Protein AF-A0A5P8WHZ5-F1 (afdb_monomer_lite)

Secondary structure (DSSP, 8-state):
-B-SSEEEEEEEGGGHHHHHHHHHHHHHH-TTSEEEEEEESTTHHHHHHHHHHHHHHHTPEEEEPPP------

Radius of gyration: 13.04 Å; chains: 1; bounding box: 26×33×33 Å

Structure (mmCIF, N/CA/C/O backbone):
data_AF-A0A5P8WHZ5-F1
#
_entry.id   AF-A0A5P8WHZ5-F1
#
loop_
_atom_site.group_PDB
_atom_site.id
_atom_site.type_symbol
_atom_site.label_atom_id
_atom_site.label_alt_id
_atom_site.label_comp_id
_atom_site.label_asym_id
_atom_site.label_entity_id
_atom_site.label_seq_id
_atom_site.pdbx_PDB_ins_code
_atom_site.Cartn_x
_atom_site.Cartn_y
_atom_site.Cartn_z
_atom_site.occupancy
_atom_site.B_iso_or_equiv
_atom_site.auth_seq_id
_atom_site.auth_comp_id
_atom_site.auth_asym_id
_atom_site.auth_atom_id
_atom_site.pdbx_PDB_model_num
ATOM 1 N N . MET A 1 1 ? 5.940 2.202 9.393 1.00 88.50 1 MET A N 1
ATOM 2 C CA . MET A 1 1 ? 5.584 3.522 9.970 1.00 88.50 1 MET A CA 1
ATOM 3 C C . MET A 1 1 ? 4.166 3.470 10.517 1.00 88.50 1 MET A C 1
ATOM 5 O O . MET A 1 1 ? 3.300 2.888 9.879 1.00 88.50 1 MET A O 1
ATOM 9 N N . LEU A 1 2 ? 3.917 4.064 11.681 1.00 93.06 2 LEU A N 1
ATOM 10 C CA . LEU A 1 2 ? 2.597 4.103 12.313 1.00 93.06 2 LEU A CA 1
ATOM 11 C C . LEU A 1 2 ? 2.093 5.547 12.361 1.00 93.06 2 LEU A C 1
ATOM 13 O O . LEU A 1 2 ? 2.855 6.456 12.673 1.00 93.06 2 LEU A O 1
ATOM 17 N N . THR A 1 3 ? 0.816 5.759 12.065 1.00 94.81 3 THR A N 1
ATOM 18 C CA . THR A 1 3 ? 0.153 7.066 12.192 1.00 94.81 3 THR A CA 1
ATOM 19 C C . THR A 1 3 ? -1.146 6.921 12.984 1.00 94.81 3 THR A C 1
ATOM 21 O O . THR A 1 3 ? -1.528 5.817 13.379 1.00 94.81 3 THR A O 1
ATOM 24 N N . LYS A 1 4 ? -1.874 8.026 13.191 1.00 95.94 4 LYS A N 1
ATOM 25 C CA . LYS A 1 4 ? -3.194 7.987 13.837 1.00 95.94 4 LYS A CA 1
ATOM 26 C C . LYS A 1 4 ? -4.154 7.024 13.123 1.00 95.94 4 LYS A C 1
ATOM 28 O O . LYS A 1 4 ? -4.860 6.280 13.801 1.00 95.94 4 LYS A O 1
ATOM 33 N N . LEU A 1 5 ? -4.133 7.009 11.787 1.00 97.06 5 LEU A N 1
ATOM 34 C CA . LEU A 1 5 ? -5.119 6.314 10.946 1.00 97.06 5 LEU A CA 1
ATOM 35 C C . LEU A 1 5 ? -4.568 5.092 10.198 1.00 97.06 5 LEU A C 1
ATOM 37 O O . LEU A 1 5 ? -5.343 4.248 9.755 1.00 97.06 5 LEU A O 1
ATOM 41 N N . TYR A 1 6 ? -3.250 5.001 10.034 1.00 97.75 6 TYR A N 1
ATOM 42 C CA . TYR A 1 6 ? -2.625 4.044 9.123 1.00 97.75 6 TYR A CA 1
ATOM 43 C C . TYR A 1 6 ? -1.468 3.291 9.763 1.00 97.75 6 TYR A C 1
ATOM 45 O O . TYR A 1 6 ? -0.677 3.872 10.511 1.00 97.75 6 TYR A O 1
ATOM 53 N N . VAL A 1 7 ? -1.329 2.031 9.363 1.00 97.50 7 VAL A N 1
ATOM 54 C CA . VAL A 1 7 ? -0.096 1.253 9.477 1.00 97.50 7 VAL A CA 1
ATOM 55 C C . VAL A 1 7 ? 0.502 1.181 8.082 1.00 97.50 7 VAL A C 1
ATOM 57 O O . VAL A 1 7 ? -0.090 0.595 7.183 1.00 97.50 7 VAL A O 1
ATOM 60 N N . ILE A 1 8 ? 1.643 1.828 7.883 1.00 98.00 8 ILE A N 1
ATOM 61 C CA . ILE A 1 8 ? 2.247 2.015 6.565 1.00 98.00 8 ILE A CA 1
ATOM 62 C C . ILE A 1 8 ? 3.526 1.199 6.490 1.00 98.00 8 ILE A C 1
ATOM 64 O O . ILE A 1 8 ? 4.470 1.469 7.234 1.00 98.00 8 ILE A O 1
ATOM 68 N N . GLU A 1 9 ? 3.579 0.251 5.565 1.00 98.19 9 GLU A N 1
ATOM 69 C CA . GLU A 1 9 ? 4.790 -0.489 5.241 1.00 98.19 9 GLU A CA 1
ATOM 70 C C . GLU A 1 9 ? 5.437 0.079 3.979 1.00 98.19 9 GLU A C 1
ATOM 72 O O . GLU A 1 9 ? 4.799 0.177 2.932 1.00 98.19 9 GLU A O 1
ATOM 77 N N . VAL A 1 10 ? 6.710 0.463 4.085 1.00 97.56 10 VAL A N 1
ATOM 78 C CA . VAL A 1 10 ? 7.464 1.124 3.011 1.00 97.56 10 VAL A CA 1
ATOM 79 C C . VAL A 1 10 ? 8.491 0.144 2.448 1.00 97.56 10 VAL A C 1
ATOM 81 O O . VAL A 1 10 ? 9.328 -0.364 3.198 1.00 97.56 10 VAL A O 1
ATOM 84 N N . LYS A 1 11 ? 8.457 -0.132 1.137 1.00 97.44 11 LYS A N 1
ATOM 85 C CA . LYS A 1 11 ? 9.352 -1.105 0.481 1.00 97.44 11 LYS A CA 1
ATOM 86 C C . LYS A 1 11 ? 9.802 -0.669 -0.907 1.00 97.44 11 LYS A C 1
ATOM 88 O O . LYS A 1 11 ? 9.078 0.019 -1.615 1.00 97.44 11 LYS A O 1
ATOM 93 N N . LYS A 1 12 ? 10.967 -1.174 -1.328 1.00 96.88 12 LYS A N 1
ATOM 94 C CA . LYS A 1 12 ? 11.338 -1.175 -2.750 1.00 96.88 12 LYS A CA 1
ATOM 95 C C . LYS A 1 12 ? 10.277 -1.918 -3.569 1.00 96.88 12 LYS A C 1
ATOM 97 O O . LYS A 1 12 ? 9.759 -2.926 -3.081 1.00 96.88 12 LYS A O 1
ATOM 102 N N . ALA A 1 13 ? 10.006 -1.474 -4.796 1.00 96.69 13 ALA A N 1
ATOM 103 C CA . ALA A 1 13 ? 8.963 -2.030 -5.664 1.00 96.69 13 ALA A CA 1
ATOM 104 C C . ALA A 1 13 ? 9.028 -3.563 -5.796 1.00 96.69 13 ALA A C 1
ATOM 106 O O . ALA A 1 13 ? 8.025 -4.251 -5.615 1.00 96.69 13 ALA A O 1
ATOM 107 N N . CYS A 1 14 ? 10.228 -4.116 -5.999 1.00 96.75 14 CYS A N 1
ATOM 108 C CA . CYS A 1 14 ? 10.464 -5.559 -6.114 1.00 96.75 14 CYS A CA 1
ATOM 109 C C . CYS A 1 14 ? 10.045 -6.377 -4.875 1.00 96.75 14 CYS A C 1
ATOM 111 O O . CYS A 1 14 ? 9.754 -7.566 -4.981 1.00 96.75 14 CYS A O 1
ATOM 113 N N . ASN A 1 15 ? 9.942 -5.741 -3.706 1.00 98.12 15 ASN A N 1
ATOM 114 C CA . ASN A 1 15 ? 9.575 -6.373 -2.439 1.00 98.12 15 ASN A CA 1
ATOM 115 C C . ASN A 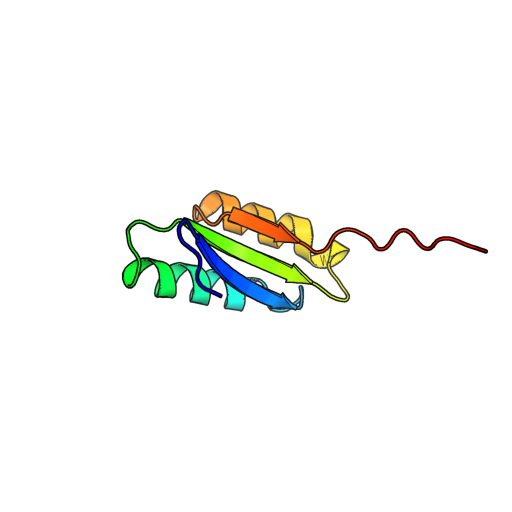1 15 ? 8.088 -6.210 -2.089 1.00 98.12 15 ASN A C 1
ATOM 117 O O . ASN A 1 15 ? 7.705 -6.389 -0.929 1.00 98.12 15 ASN A O 1
ATOM 121 N N . TRP A 1 16 ? 7.233 -5.885 -3.062 1.00 98.06 16 TRP A N 1
ATOM 122 C CA . TRP A 1 16 ? 5.814 -5.611 -2.825 1.00 98.06 16 TRP A CA 1
ATOM 123 C C . TRP A 1 16 ? 5.081 -6.744 -2.092 1.00 98.06 16 TRP A C 1
ATOM 125 O O . TRP A 1 16 ? 4.333 -6.470 -1.158 1.00 98.06 16 TRP A O 1
ATOM 135 N N . LYS A 1 17 ? 5.348 -8.016 -2.428 1.00 98.44 17 LYS A N 1
ATOM 136 C CA . LYS A 1 17 ? 4.728 -9.178 -1.756 1.00 98.44 17 LYS A CA 1
ATOM 137 C C . LYS A 1 17 ? 5.052 -9.209 -0.265 1.00 98.44 17 LYS A C 1
ATOM 139 O O . LYS A 1 17 ? 4.171 -9.415 0.565 1.00 98.44 17 LYS A O 1
ATOM 144 N N . HIS A 1 18 ? 6.321 -8.973 0.064 1.00 98.38 18 HIS A N 1
ATOM 145 C CA . HIS A 1 18 ? 6.785 -8.931 1.444 1.00 98.38 18 HIS A CA 1
ATOM 146 C C . HIS A 1 18 ? 6.155 -7.750 2.196 1.00 98.38 18 HIS A C 1
ATOM 148 O O . HIS A 1 18 ? 5.684 -7.916 3.318 1.00 98.38 18 HIS A O 1
ATOM 154 N N . GLY A 1 19 ? 6.064 -6.582 1.552 1.00 98.25 19 GLY A N 1
ATOM 155 C CA . GLY A 1 19 ? 5.405 -5.407 2.123 1.00 98.25 19 GLY A CA 1
ATOM 156 C C . GLY A 1 19 ? 3.921 -5.630 2.435 1.00 98.25 19 GLY A C 1
ATOM 157 O O . GLY A 1 19 ? 3.476 -5.271 3.522 1.00 98.25 19 GLY A O 1
ATOM 158 N N . ILE A 1 20 ? 3.166 -6.271 1.533 1.00 98.38 20 ILE A N 1
ATOM 159 C CA . ILE A 1 20 ? 1.758 -6.633 1.780 1.00 98.38 20 ILE A CA 1
ATOM 160 C C . ILE A 1 20 ? 1.647 -7.552 2.999 1.00 98.38 20 ILE A C 1
ATOM 162 O O . ILE A 1 20 ? 0.840 -7.289 3.888 1.00 98.38 20 ILE A O 1
ATOM 166 N N . GLY A 1 21 ? 2.470 -8.604 3.060 1.00 98.25 21 GLY A N 1
ATOM 167 C 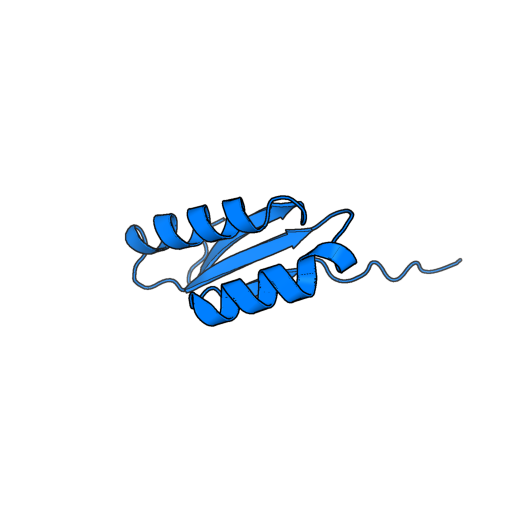CA . GLY A 1 21 ? 2.457 -9.549 4.178 1.00 98.25 21 GLY A CA 1
ATOM 168 C C . GLY A 1 21 ? 2.701 -8.859 5.520 1.00 98.25 21 GLY A C 1
ATOM 169 O O . GLY A 1 21 ? 1.953 -9.071 6.472 1.00 98.25 21 GLY A O 1
ATOM 170 N N . GLN A 1 22 ? 3.691 -7.967 5.582 1.00 98.31 22 GLN A N 1
ATOM 171 C CA . GLN A 1 22 ? 3.967 -7.191 6.790 1.00 98.31 22 GLN A CA 1
ATOM 172 C C . GLN A 1 22 ? 2.816 -6.243 7.151 1.00 98.31 22 GLN A C 1
ATOM 174 O O . GLN A 1 22 ? 2.407 -6.213 8.309 1.00 98.31 22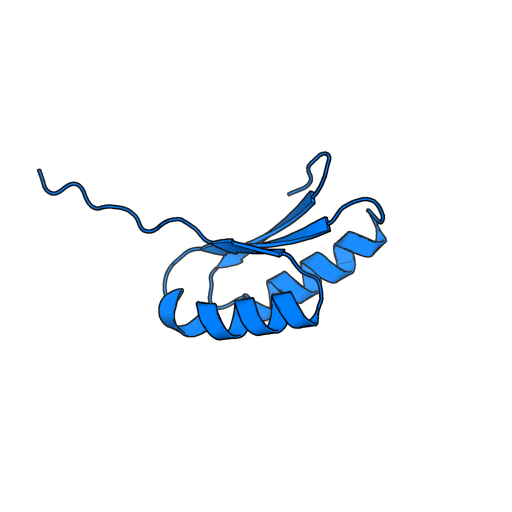 GLN A O 1
ATOM 179 N N . ALA A 1 23 ? 2.244 -5.518 6.183 1.00 97.94 23 ALA A N 1
ATOM 180 C CA . ALA A 1 23 ? 1.126 -4.607 6.435 1.00 97.94 23 ALA A CA 1
ATOM 181 C C . ALA A 1 23 ? -0.105 -5.334 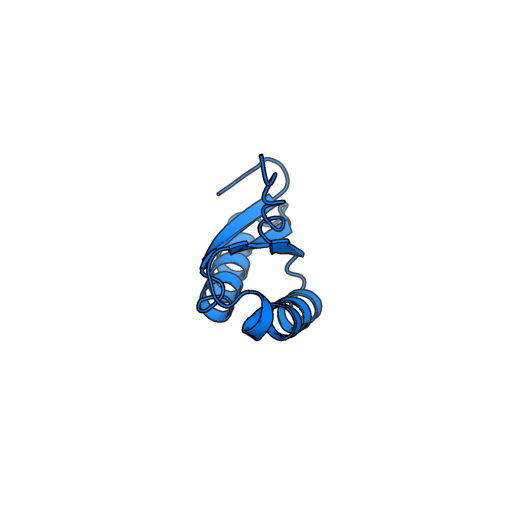7.008 1.00 97.94 23 ALA A C 1
ATOM 183 O O . ALA A 1 23 ? -0.724 -4.834 7.948 1.00 97.94 23 ALA A O 1
ATOM 184 N N . LEU A 1 24 ? -0.420 -6.527 6.491 1.00 97.31 24 LEU A N 1
ATOM 185 C CA . LEU A 1 24 ? -1.507 -7.371 6.997 1.00 97.31 24 LEU A CA 1
ATOM 186 C C . LEU A 1 24 ? -1.235 -7.863 8.421 1.00 97.31 24 LEU A C 1
ATOM 188 O O . LEU A 1 24 ? -2.094 -7.737 9.289 1.00 97.31 24 LEU A O 1
ATOM 192 N N . VAL A 1 25 ? -0.029 -8.376 8.689 1.00 97.38 25 VAL A N 1
ATOM 193 C CA . VAL A 1 25 ? 0.341 -8.836 10.037 1.00 97.38 25 VAL A CA 1
ATOM 194 C C . VAL A 1 25 ? 0.269 -7.686 11.039 1.00 97.38 25 VAL A C 1
ATOM 196 O O . VAL A 1 25 ? -0.274 -7.837 12.131 1.00 97.38 25 VAL A O 1
ATOM 199 N N . TYR A 1 26 ? 0.772 -6.510 10.667 1.00 96.12 26 TYR A N 1
ATOM 200 C CA . TYR A 1 26 ? 0.764 -5.352 11.551 1.00 96.12 26 TYR A CA 1
ATOM 201 C C . TYR A 1 26 ? -0.640 -4.810 11.822 1.00 96.12 26 TYR A C 1
ATOM 203 O O . TYR A 1 26 ? -0.870 -4.287 12.911 1.00 96.12 26 TYR A O 1
ATOM 211 N N . GLN A 1 27 ? -1.593 -4.971 10.901 1.00 95.00 27 GLN A N 1
ATOM 212 C CA . GLN A 1 27 ? -2.981 -4.574 11.139 1.00 95.00 27 GLN A CA 1
ATOM 213 C C . GLN A 1 27 ? -3.592 -5.290 12.355 1.00 95.00 27 GLN A C 1
ATOM 215 O O . GLN A 1 27 ? -4.338 -4.664 13.100 1.00 95.00 27 GLN A O 1
ATOM 220 N N . PHE A 1 28 ? -3.235 -6.551 12.627 1.00 96.12 28 PHE A N 1
ATOM 221 C CA . PHE A 1 28 ? -3.750 -7.276 13.799 1.00 96.12 28 PHE A CA 1
ATOM 222 C C . PHE A 1 28 ? -3.352 -6.640 15.136 1.00 96.12 28 PHE A C 1
ATOM 224 O O . PHE A 1 28 ? -4.100 -6.731 16.105 1.00 96.12 28 PHE A O 1
ATOM 231 N N . TYR A 1 29 ? -2.206 -5.958 15.187 1.00 96.69 29 TYR A N 1
ATOM 232 C CA . TYR A 1 29 ? -1.771 -5.213 16.371 1.00 96.69 29 TYR A CA 1
ATOM 233 C C . TYR A 1 29 ? -2.421 -3.826 16.470 1.00 96.69 29 TYR A C 1
ATOM 235 O O . TYR A 1 29 ? -2.403 -3.209 17.533 1.00 96.69 29 TYR A O 1
ATOM 243 N N . TYR A 1 30 ? -2.997 -3.325 15.374 1.00 95.56 30 TYR A N 1
ATOM 244 C CA . TYR A 1 30 ? -3.606 -2.000 15.280 1.00 95.56 30 TYR A CA 1
ATOM 245 C C . TYR A 1 30 ? -4.946 -2.075 14.526 1.00 95.56 30 TYR A C 1
ATOM 247 O O . TYR A 1 30 ? -5.055 -1.523 13.426 1.00 95.56 30 TYR A O 1
ATOM 255 N N . PRO A 1 31 ? -5.971 -2.735 15.099 1.00 94.69 31 PRO A N 1
ATOM 256 C CA . PRO A 1 31 ? -7.201 -3.088 14.384 1.00 94.69 31 PRO A CA 1
ATOM 257 C C . PRO A 1 31 ? -7.978 -1.873 13.856 1.00 94.69 31 PRO A C 1
ATOM 259 O O . PRO A 1 31 ? -8.603 -1.949 12.801 1.00 94.69 31 PRO A O 1
ATOM 262 N N . ASP A 1 32 ? -7.872 -0.724 14.527 1.00 96.81 32 ASP A N 1
ATOM 263 C CA . ASP A 1 32 ? -8.547 0.517 14.122 1.00 96.81 32 ASP A CA 1
ATOM 264 C C . ASP A 1 32 ? -7.834 1.269 12.986 1.00 96.81 32 ASP A C 1
ATOM 266 O O . ASP A 1 32 ? -8.250 2.360 12.586 1.00 96.81 32 ASP A O 1
ATOM 270 N N . LYS A 1 33 ? -6.710 0.742 12.489 1.00 97.06 33 LYS A N 1
ATOM 271 C CA . LYS A 1 33 ? -5.887 1.396 11.470 1.00 97.06 33 LYS A CA 1
ATOM 272 C C . LYS A 1 33 ? -5.957 0.655 10.152 1.00 97.06 33 LYS A C 1
ATOM 274 O O . LYS A 1 33 ? -6.007 -0.570 10.089 1.00 97.06 33 LYS A O 1
ATOM 279 N N . LYS A 1 34 ? -5.898 1.424 9.068 1.00 97.69 34 LYS A N 1
ATOM 280 C CA . LYS A 1 34 ? -5.884 0.866 7.716 1.00 97.69 34 LYS A CA 1
ATOM 281 C C . LYS A 1 34 ? -4.453 0.487 7.312 1.00 97.69 34 LYS A C 1
ATOM 283 O O . LYS A 1 34 ? -3.555 1.321 7.477 1.00 97.69 34 LYS A O 1
ATOM 288 N N . PRO A 1 35 ? -4.223 -0.722 6.777 1.00 98.44 35 PRO A N 1
ATOM 289 C CA . PRO A 1 35 ? -2.924 -1.119 6.261 1.00 98.44 35 PRO A CA 1
ATOM 290 C C . PRO A 1 35 ? -2.648 -0.395 4.942 1.00 98.44 35 PRO A C 1
ATOM 292 O O . PRO A 1 35 ? -3.531 -0.238 4.095 1.00 98.44 35 PRO A O 1
ATOM 295 N N . VAL A 1 36 ? -1.412 0.056 4.768 1.00 98.62 36 VAL A N 1
ATOM 296 C CA . VAL A 1 36 ? -0.946 0.764 3.576 1.00 98.62 36 VAL A CA 1
ATOM 297 C C . VAL A 1 36 ? 0.368 0.145 3.127 1.00 98.62 36 VAL A C 1
ATOM 299 O O . VAL A 1 36 ? 1.286 -0.005 3.930 1.00 98.62 36 VAL A O 1
ATOM 302 N N . LEU A 1 37 ? 0.476 -0.152 1.838 1.00 98.62 37 LEU A N 1
ATOM 303 C CA . LEU A 1 37 ? 1.744 -0.426 1.177 1.00 98.62 37 LEU A CA 1
ATOM 304 C C . LEU A 1 37 ? 2.205 0.849 0.473 1.00 98.62 37 LEU A C 1
ATOM 306 O O . LEU A 1 37 ? 1.471 1.393 -0.348 1.00 98.62 37 LEU A O 1
ATOM 310 N N . PHE A 1 38 ? 3.418 1.302 0.766 1.00 98.19 38 PHE A N 1
ATOM 311 C CA . PHE A 1 38 ? 4.080 2.380 0.042 1.00 98.19 38 PHE A CA 1
ATOM 312 C C . PHE A 1 38 ? 5.290 1.820 -0.709 1.00 98.19 38 PHE A C 1
ATOM 314 O O . PHE A 1 38 ? 6.246 1.356 -0.081 1.00 98.19 38 PHE A O 1
ATOM 321 N N . LEU A 1 39 ? 5.259 1.863 -2.041 1.00 97.44 39 LEU A N 1
ATOM 322 C CA . LEU A 1 39 ? 6.369 1.406 -2.877 1.00 97.44 39 LEU A CA 1
ATOM 323 C C . LEU A 1 39 ? 7.238 2.555 -3.391 1.00 97.44 39 LEU A C 1
ATOM 325 O O . LEU A 1 39 ? 6.750 3.649 -3.663 1.00 97.44 39 LEU A O 1
ATOM 329 N N . PHE A 1 40 ? 8.535 2.294 -3.525 1.00 95.62 40 PHE A N 1
ATOM 330 C CA . PHE A 1 40 ? 9.501 3.240 -4.081 1.00 95.62 40 PHE A CA 1
ATOM 331 C C . PHE A 1 40 ? 10.613 2.529 -4.863 1.00 95.62 40 PHE A C 1
ATOM 333 O O . PHE A 1 40 ? 10.809 1.318 -4.720 1.00 95.62 40 PHE A O 1
ATOM 340 N N . GLY A 1 41 ? 11.390 3.297 -5.620 1.00 93.06 41 GLY A N 1
ATOM 341 C CA . GLY A 1 41 ? 12.618 2.867 -6.271 1.00 93.06 41 GLY A CA 1
ATOM 342 C C . GLY A 1 41 ? 12.444 2.431 -7.721 1.00 93.06 41 GLY A C 1
ATOM 343 O O . GLY A 1 41 ? 11.435 2.676 -8.378 1.00 93.06 41 GLY A O 1
ATOM 344 N N . GLU A 1 42 ? 13.485 1.774 -8.220 1.00 86.06 42 GLU A N 1
ATOM 345 C CA . GLU A 1 42 ? 13.511 1.200 -9.562 1.00 86.06 42 GLU A CA 1
ATOM 346 C C . GLU A 1 42 ? 12.433 0.108 -9.710 1.00 86.06 42 GLU A C 1
ATOM 348 O O . GLU A 1 42 ? 11.921 -0.433 -8.726 1.00 86.06 42 GLU A O 1
ATOM 353 N N . ASP A 1 43 ? 12.057 -0.192 -10.951 1.00 89.25 43 ASP A N 1
ATOM 354 C CA . ASP A 1 43 ? 11.075 -1.220 -11.319 1.00 89.25 43 ASP A CA 1
ATOM 355 C C . ASP A 1 43 ? 9.614 -0.976 -10.914 1.00 89.25 43 ASP A C 1
ATOM 357 O O . ASP A 1 43 ? 8.772 -1.872 -11.026 1.00 89.25 43 ASP A O 1
ATOM 361 N N . MET A 1 44 ? 9.255 0.235 -10.489 1.00 92.81 44 MET A N 1
ATOM 362 C CA . MET A 1 44 ? 7.858 0.577 -10.194 1.00 92.81 44 MET A CA 1
ATOM 363 C C . MET A 1 44 ? 6.912 0.230 -11.351 1.00 92.81 44 MET A C 1
ATOM 365 O O . MET A 1 44 ? 5.858 -0.353 -11.117 1.00 92.81 44 MET A O 1
ATOM 369 N N . SER A 1 45 ? 7.303 0.502 -12.599 1.00 92.50 45 SER A N 1
ATOM 370 C CA . SER A 1 45 ? 6.503 0.170 -13.787 1.00 92.50 45 SER A CA 1
ATOM 371 C C . SER A 1 45 ? 6.270 -1.333 -13.974 1.00 92.50 45 SER A C 1
ATOM 373 O O . SER A 1 45 ? 5.217 -1.716 -14.472 1.00 92.50 45 SER A O 1
ATOM 375 N N . LEU A 1 46 ? 7.208 -2.185 -13.547 1.00 95.50 46 LEU A N 1
ATOM 376 C CA . LEU A 1 46 ? 7.093 -3.645 -13.640 1.00 95.50 46 LEU A CA 1
ATOM 377 C C . LEU A 1 46 ? 6.106 -4.208 -12.612 1.00 95.50 46 LEU A C 1
ATOM 379 O O . LEU A 1 46 ? 5.415 -5.190 -12.883 1.00 95.50 46 LEU A O 1
ATOM 383 N N . TYR A 1 47 ? 6.049 -3.606 -11.422 1.00 96.44 47 TYR A N 1
ATOM 384 C CA . TYR A 1 47 ? 5.306 -4.168 -10.291 1.00 96.44 47 TYR A CA 1
ATOM 385 C C . TYR A 1 47 ? 4.031 -3.413 -9.923 1.00 96.44 47 TYR A C 1
ATOM 387 O O . TYR A 1 47 ? 3.214 -3.982 -9.202 1.00 96.44 47 TYR A O 1
ATOM 395 N N . ARG A 1 48 ? 3.834 -2.174 -10.391 1.00 96.06 48 ARG A N 1
ATOM 396 C CA . ARG A 1 48 ? 2.711 -1.303 -10.001 1.00 96.06 48 ARG A CA 1
ATOM 397 C C . ARG A 1 48 ? 1.364 -2.001 -10.125 1.00 96.06 48 ARG A C 1
ATOM 399 O O . ARG A 1 48 ? 0.647 -2.104 -9.132 1.00 96.06 48 ARG A O 1
ATOM 406 N N . ASP A 1 49 ? 1.035 -2.503 -11.311 1.00 97.44 49 ASP A N 1
ATOM 407 C CA . ASP A 1 49 ? -0.299 -3.049 -11.574 1.00 97.44 49 ASP A CA 1
ATOM 408 C C . ASP A 1 49 ? -0.549 -4.343 -10.794 1.00 97.44 49 ASP A C 1
ATOM 410 O O . ASP A 1 49 ? -1.628 -4.538 -10.233 1.00 97.44 49 ASP A O 1
ATOM 414 N N . LEU A 1 50 ? 0.479 -5.189 -10.667 1.00 97.88 50 LEU A N 1
ATOM 415 C CA . LEU A 1 50 ? 0.421 -6.397 -9.846 1.00 97.88 50 LEU A CA 1
ATOM 416 C C . LEU A 1 50 ? 0.224 -6.047 -8.369 1.00 97.88 50 LEU A C 1
ATOM 418 O O . LEU A 1 50 ? -0.731 -6.509 -7.747 1.00 97.88 50 LEU A O 1
ATOM 422 N N . ALA A 1 51 ? 1.097 -5.213 -7.805 1.00 98.00 51 ALA A N 1
ATOM 423 C CA . ALA A 1 51 ? 1.041 -4.831 -6.401 1.00 98.00 51 ALA A CA 1
ATOM 424 C C . ALA A 1 51 ? -0.291 -4.156 -6.058 1.00 98.00 51 ALA A C 1
ATOM 426 O O . ALA A 1 51 ? -0.920 -4.530 -5.070 1.00 98.00 51 ALA A O 1
ATOM 427 N N . LYS A 1 52 ? -0.759 -3.231 -6.904 1.00 98.44 52 LYS A N 1
ATOM 428 C CA . LYS A 1 52 ? -2.052 -2.561 -6.749 1.00 98.44 52 LYS A CA 1
ATOM 429 C C . LYS A 1 52 ? -3.215 -3.553 -6.789 1.00 98.44 52 LYS A C 1
ATOM 431 O O . LYS A 1 52 ? -4.038 -3.537 -5.882 1.00 98.44 52 LYS A O 1
ATOM 436 N N . SER A 1 53 ? -3.236 -4.468 -7.761 1.00 98.56 53 SER A N 1
ATOM 437 C CA . SER A 1 53 ? -4.282 -5.494 -7.867 1.00 98.56 53 SER A CA 1
ATOM 438 C C . SER A 1 53 ? -4.368 -6.376 -6.615 1.00 98.56 53 SER A C 1
ATOM 440 O O . SER A 1 53 ? -5.458 -6.633 -6.104 1.00 98.56 53 SER A O 1
ATOM 442 N N . TYR A 1 54 ? -3.232 -6.820 -6.073 1.00 98.56 54 TYR A N 1
ATOM 443 C CA . TYR A 1 54 ? -3.228 -7.622 -4.845 1.00 98.56 54 TYR A CA 1
ATOM 444 C C . TYR A 1 54 ? -3.573 -6.801 -3.600 1.00 98.56 54 TYR A C 1
ATOM 446 O O . TYR A 1 54 ? -4.274 -7.308 -2.726 1.00 98.56 54 TYR A O 1
ATOM 454 N N . CYS A 1 55 ? -3.133 -5.545 -3.527 1.00 98.56 55 CYS A N 1
ATOM 455 C CA . CYS A 1 55 ? -3.549 -4.606 -2.490 1.00 98.56 55 CYS A CA 1
ATOM 456 C C . CYS A 1 55 ? -5.078 -4.450 -2.454 1.00 98.56 55 CYS A C 1
ATOM 458 O O . CYS A 1 55 ? -5.674 -4.640 -1.394 1.00 98.56 55 CYS A O 1
ATOM 460 N N . ASP A 1 56 ? -5.713 -4.221 -3.608 1.00 98.50 56 ASP A N 1
ATOM 461 C CA . ASP A 1 56 ? -7.169 -4.077 -3.722 1.00 98.50 56 ASP A CA 1
ATOM 462 C C . ASP A 1 56 ? -7.904 -5.347 -3.257 1.00 98.50 56 ASP A C 1
ATOM 464 O O . ASP A 1 56 ? -8.860 -5.269 -2.485 1.00 98.50 56 ASP A O 1
ATOM 468 N N . ARG A 1 57 ? -7.419 -6.535 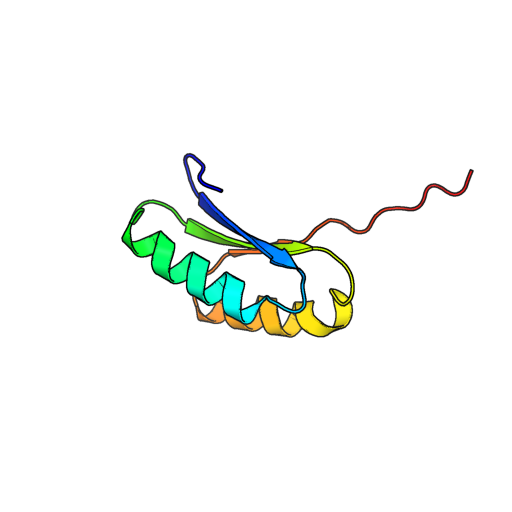-3.648 1.00 98.38 57 ARG A N 1
ATOM 469 C CA . ARG A 1 57 ? -7.999 -7.831 -3.237 1.00 98.38 57 ARG A CA 1
ATOM 470 C C . ARG A 1 57 ? -7.882 -8.111 -1.739 1.00 98.38 57 ARG A C 1
ATOM 472 O O . ARG A 1 57 ? -8.703 -8.845 -1.199 1.00 98.38 57 ARG A O 1
ATOM 479 N N . LEU A 1 58 ? -6.845 -7.584 -1.092 1.00 98.06 58 LEU A N 1
ATOM 480 C CA . LEU A 1 58 ? -6.522 -7.850 0.313 1.00 98.06 58 LEU A CA 1
ATOM 481 C C . LEU A 1 58 ? -6.934 -6.703 1.246 1.00 98.06 58 LEU A C 1
ATOM 483 O O . LEU A 1 58 ? -6.660 -6.766 2.441 1.00 98.06 58 LEU A O 1
ATOM 487 N N . GLY A 1 59 ? -7.572 -5.650 0.725 1.00 97.56 59 GLY A N 1
ATOM 488 C CA . GLY A 1 59 ? -7.973 -4.491 1.525 1.00 97.56 59 GLY A CA 1
ATOM 489 C C . GLY A 1 59 ? -6.795 -3.647 2.030 1.00 97.56 59 GLY A C 1
ATOM 490 O O . GLY A 1 59 ? -6.925 -2.952 3.038 1.00 97.56 59 GLY A O 1
ATOM 491 N N . VAL A 1 60 ? -5.650 -3.691 1.344 1.00 98.50 60 VAL A N 1
ATOM 492 C CA . VAL A 1 60 ? -4.467 -2.873 1.644 1.00 98.50 60 VAL A CA 1
ATOM 493 C C . VAL A 1 60 ? -4.464 -1.648 0.738 1.00 98.50 60 VAL A C 1
ATOM 495 O O . VAL A 1 60 ? -4.585 -1.765 -0.475 1.00 98.50 60 VAL A O 1
ATOM 498 N N . LEU A 1 61 ? -4.290 -0.452 1.298 1.00 98.38 61 LEU A N 1
ATOM 499 C CA . LEU A 1 61 ? -4.200 0.762 0.488 1.00 98.38 61 LEU A CA 1
ATOM 500 C C . LEU A 1 61 ? -2.841 0.836 -0.215 1.00 98.38 61 LEU A C 1
ATOM 502 O O . LEU A 1 61 ? -1.799 0.823 0.434 1.00 98.38 61 LEU A O 1
ATOM 506 N N . TYR A 1 62 ? -2.851 0.981 -1.535 1.00 98.25 62 TYR A N 1
ATOM 507 C CA . TYR A 1 62 ? -1.634 1.157 -2.324 1.00 98.25 62 TYR A CA 1
ATOM 508 C C . TYR A 1 62 ? -1.224 2.631 -2.429 1.00 98.25 62 TYR A C 1
ATOM 510 O O . TYR A 1 62 ? -2.055 3.498 -2.723 1.00 98.25 62 TYR A O 1
ATOM 518 N N . ARG A 1 63 ? 0.058 2.926 -2.221 1.00 97.44 63 ARG A N 1
ATOM 519 C CA . ARG A 1 63 ? 0.703 4.220 -2.467 1.00 97.44 63 ARG A CA 1
ATOM 520 C C . ARG A 1 63 ? 2.076 3.990 -3.088 1.00 97.44 63 ARG A C 1
ATOM 522 O O . ARG A 1 63 ? 2.686 2.939 -2.906 1.00 97.44 63 ARG A O 1
ATOM 529 N N . GLU A 1 64 ? 2.568 4.994 -3.790 1.00 95.19 64 GLU A N 1
ATOM 530 C CA . GLU A 1 64 ? 3.882 4.958 -4.417 1.00 95.19 64 GLU A CA 1
ATOM 531 C C . GLU A 1 64 ? 4.547 6.328 -4.366 1.00 95.19 64 GLU A C 1
ATOM 533 O O . GLU A 1 64 ? 3.872 7.343 -4.164 1.00 95.19 64 GLU A O 1
ATOM 538 N N . GLU A 1 65 ? 5.867 6.356 -4.531 1.00 90.81 65 GLU A N 1
ATOM 539 C CA . GLU A 1 65 ? 6.568 7.612 -4.759 1.00 90.81 65 GLU A CA 1
ATOM 540 C C . GLU A 1 65 ? 6.057 8.289 -6.038 1.00 90.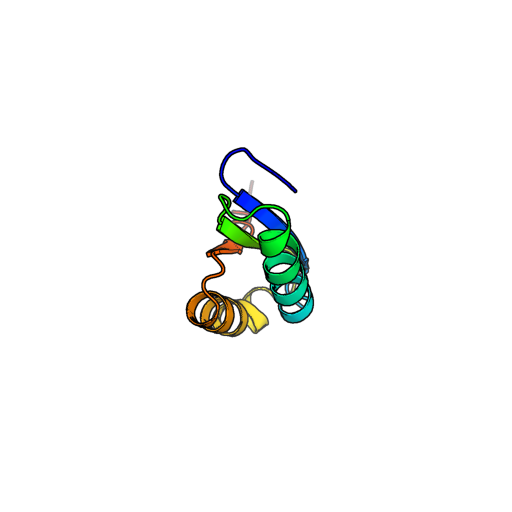81 65 GLU A C 1
ATOM 542 O O . GLU A 1 65 ? 5.879 7.651 -7.078 1.00 90.81 65 GLU A O 1
ATOM 547 N N . SER A 1 66 ? 5.802 9.596 -5.960 1.00 80.44 66 SER A N 1
ATOM 548 C CA . SER A 1 66 ? 5.465 10.374 -7.149 1.00 80.44 66 SER A CA 1
ATOM 549 C C . SER A 1 66 ? 6.646 10.345 -8.122 1.00 80.44 66 SER A C 1
ATOM 551 O O . SER A 1 66 ? 7.793 10.456 -7.673 1.00 80.44 66 SER A O 1
ATOM 553 N N . PRO A 1 67 ? 6.398 10.278 -9.443 1.00 68.31 67 PRO A N 1
ATOM 554 C CA . PRO A 1 67 ? 7.454 10.446 -10.428 1.00 68.31 67 PRO A CA 1
ATOM 555 C C . PRO A 1 67 ? 8.222 11.731 -10.126 1.00 68.31 67 PRO A C 1
ATOM 557 O O . PRO A 1 67 ? 7.617 12.796 -9.956 1.00 68.31 67 PRO A O 1
ATOM 560 N N . ARG A 1 68 ? 9.553 11.649 -10.043 1.00 64.06 68 ARG A N 1
ATOM 561 C CA . ARG A 1 68 ? 10.367 12.863 -10.003 1.00 64.06 68 ARG A CA 1
ATOM 562 C C . ARG A 1 68 ? 10.159 13.568 -11.335 1.00 64.06 68 ARG A C 1
ATOM 564 O O . ARG A 1 68 ? 10.599 13.072 -12.365 1.00 64.06 68 ARG A O 1
ATOM 571 N N . ILE A 1 69 ? 9.486 14.714 -11.317 1.00 59.03 69 ILE A N 1
ATOM 572 C CA . ILE A 1 69 ? 9.529 15.635 -12.448 1.00 59.03 69 ILE A CA 1
ATOM 573 C C . ILE A 1 69 ? 10.964 16.157 -12.470 1.00 59.03 69 ILE A C 1
ATOM 575 O O . ILE A 1 69 ? 11.345 16.966 -11.621 1.00 59.03 69 ILE A O 1
ATOM 579 N N . SER A 1 70 ? 11.787 15.643 -13.381 1.00 57.88 70 SER A N 1
ATOM 580 C CA . SER A 1 70 ? 13.072 16.253 -13.689 1.00 57.88 70 SER A CA 1
ATOM 581 C C . SER A 1 70 ? 12.777 17.641 -14.245 1.00 57.88 70 SER A C 1
ATOM 583 O O . SER A 1 70 ? 12.297 17.783 -15.367 1.00 57.88 70 SER A O 1
ATOM 585 N N . LYS A 1 71 ? 13.002 18.678 -13.434 1.00 46.47 71 LYS A N 1
ATOM 586 C CA . LYS A 1 71 ? 13.166 20.027 -13.966 1.00 46.47 71 LYS A CA 1
ATOM 587 C C . LYS A 1 71 ? 14.488 20.019 -14.722 1.00 46.47 71 LYS A C 1
ATOM 589 O O . LYS A 1 71 ? 15.544 20.058 -14.097 1.00 46.47 71 LYS A O 1
ATOM 594 N N . GLU A 1 72 ? 14.410 19.874 -16.037 1.00 48.72 72 GLU A N 1
ATOM 595 C CA . GLU A 1 72 ? 15.500 20.271 -16.920 1.00 48.72 72 GLU A CA 1
ATOM 596 C C . GLU A 1 72 ? 15.693 21.785 -16.721 1.00 48.72 72 GLU A C 1
ATOM 598 O O . GLU A 1 72 ? 14.733 22.553 -16.825 1.00 48.72 72 GLU A O 1
ATOM 603 N N . PHE A 1 73 ? 16.899 22.173 -16.302 1.00 53.53 73 PHE A N 1
ATOM 604 C CA . PHE A 1 73 ? 17.378 23.553 -16.216 1.00 53.53 73 PHE A CA 1
ATOM 605 C C . PHE A 1 73 ? 18.372 23.786 -17.347 1.00 53.53 73 PHE A C 1
ATOM 607 O O . PHE A 1 73 ? 19.152 22.843 -17.621 1.00 53.53 73 PHE A O 1
#

Sequence (73 aa):
MLTKLYVIEVKKACNWKHGIGQALVYQFYYPDKKPVLFLFGEDMSLYRDLAKSYCDRLGVLYREESPRISKEF

Foldseek 3Di:
DDDPAADEFEEELVCLVVSVVVQVVVCVVVVNHAREYEYEDPPCVVRVVVSCVVCVVSRYHYHYDDPPPPPDD

pLDDT: mean 92.55, std 12.23, range [46.47, 98.62]

Organism: NCBI:txid2653204